Protein AF-A0A2D4LDK5-F1 (afdb_monomer)

Nearest PDB structures (foldseek):
  7pru-assembly1_B  TM=9.468E-01  e=3.734E-09  Thermochaetoides thermophila DSM 1495
  6pam-assembly4_H  TM=9.341E-01  e=1.328E-07  Novosphingobium aromaticivorans DSM 12444
  4mrn-assembly1_A  TM=9.557E-01  e=2.712E-07  Novosphingobium aromaticivorans DSM 12444
  6pao-assembly1_B  TM=8.831E-01  e=1.274E-06  Novosphingobium aromaticivorans 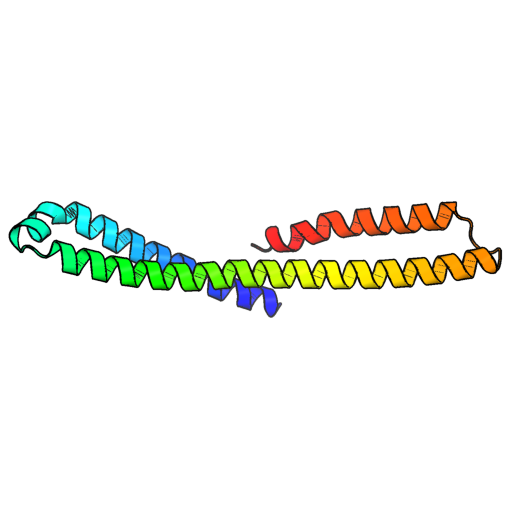DSM 12444
  4q4a-assembly1_A  TM=9.030E-01  e=1.925E-03  Thermotoga maritima MSB8

Structure (mmCIF, N/CA/C/O backbone):
data_AF-A0A2D4LDK5-F1
#
_entry.id   AF-A0A2D4LDK5-F1
#
loop_
_atom_site.group_PDB
_atom_site.id
_atom_site.type_symbol
_atom_site.label_atom_id
_atom_site.label_alt_id
_atom_site.label_comp_id
_atom_site.label_asym_id
_atom_site.label_entity_id
_atom_site.label_seq_id
_atom_site.pdbx_PDB_ins_code
_atom_site.Cartn_x
_atom_site.Cartn_y
_atom_site.Cartn_z
_atom_site.occupancy
_atom_site.B_iso_or_equiv
_atom_site.auth_seq_id
_atom_site.auth_comp_id
_atom_site.auth_asym_id
_atom_site.auth_atom_id
_atom_site.pdbx_PDB_model_num
ATOM 1 N N . ILE A 1 1 ? -8.055 12.132 -10.200 1.00 51.75 1 ILE A N 1
ATOM 2 C CA . ILE A 1 1 ? -9.026 12.803 -9.295 1.00 51.75 1 ILE A CA 1
ATOM 3 C C . ILE A 1 1 ? -10.086 11.821 -8.758 1.00 51.75 1 ILE A C 1
ATOM 5 O O . ILE A 1 1 ? -10.345 11.851 -7.564 1.00 51.75 1 ILE A O 1
ATOM 9 N N . GLY A 1 2 ? -10.616 10.877 -9.556 1.00 57.00 2 GLY A N 1
ATOM 10 C CA . GLY A 1 2 ? -11.622 9.900 -9.081 1.00 57.00 2 GLY A CA 1
ATOM 11 C C . GLY A 1 2 ? -11.126 8.810 -8.108 1.00 57.00 2 GLY A C 1
ATOM 12 O O . GLY A 1 2 ? -11.758 8.573 -7.086 1.00 57.00 2 GLY A O 1
ATOM 13 N N . LEU A 1 3 ? -9.972 8.181 -8.372 1.00 54.09 3 LEU A N 1
ATOM 14 C CA . LEU A 1 3 ? -9.415 7.108 -7.520 1.00 54.09 3 LEU A CA 1
ATOM 15 C C . LEU A 1 3 ? -9.004 7.598 -6.123 1.00 54.09 3 LEU A C 1
ATOM 17 O O . LEU A 1 3 ? -9.22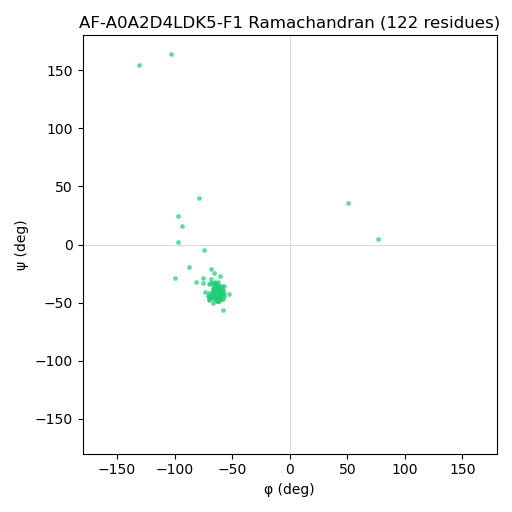1 6.908 -5.129 1.00 54.09 3 LEU A O 1
ATOM 21 N N . THR A 1 4 ? -8.446 8.806 -6.045 1.00 57.41 4 THR A N 1
ATOM 22 C CA . THR A 1 4 ? -8.014 9.422 -4.786 1.00 57.41 4 THR A CA 1
ATOM 23 C C . THR A 1 4 ? -9.216 9.735 -3.894 1.00 57.41 4 THR A C 1
ATOM 25 O O . THR A 1 4 ? -9.254 9.274 -2.760 1.00 57.41 4 THR A O 1
ATOM 28 N N . GLN A 1 5 ? -10.251 10.403 -4.428 1.00 61.22 5 GLN A N 1
ATOM 29 C CA . GLN A 1 5 ? -11.487 10.692 -3.682 1.00 61.22 5 GLN A CA 1
ATOM 30 C C . GLN A 1 5 ? -12.221 9.420 -3.236 1.00 61.22 5 GLN A C 1
ATOM 32 O O . GLN A 1 5 ? -12.794 9.380 -2.148 1.00 61.22 5 GLN A O 1
ATOM 37 N N . TRP A 1 6 ? -12.189 8.366 -4.055 1.00 62.69 6 TRP A N 1
ATOM 38 C CA . TRP A 1 6 ? -12.787 7.075 -3.720 1.00 62.69 6 TRP A CA 1
ATOM 39 C C . TRP A 1 6 ? -12.069 6.387 -2.547 1.00 62.69 6 TRP A C 1
ATOM 41 O O . TRP A 1 6 ? -12.730 5.923 -1.619 1.00 62.69 6 TRP A O 1
ATOM 51 N N . ARG A 1 7 ? -10.727 6.407 -2.511 1.00 65.75 7 ARG A N 1
ATOM 52 C CA . ARG A 1 7 ? -9.950 5.890 -1.367 1.00 65.75 7 ARG A CA 1
ATOM 53 C C . ARG A 1 7 ? -10.135 6.717 -0.098 1.00 65.75 7 ARG A C 1
ATOM 55 O O . ARG A 1 7 ? -10.212 6.136 0.981 1.00 65.75 7 ARG A O 1
ATOM 62 N N . THR A 1 8 ? -10.249 8.042 -0.211 1.00 72.75 8 THR A N 1
ATOM 63 C CA . THR A 1 8 ? -10.507 8.914 0.945 1.00 72.75 8 THR A CA 1
ATOM 64 C C . THR A 1 8 ? -11.816 8.543 1.645 1.00 72.75 8 THR A C 1
ATOM 66 O O . THR A 1 8 ? -11.848 8.508 2.871 1.00 72.75 8 THR A O 1
ATOM 69 N N . LYS A 1 9 ? -12.872 8.178 0.899 1.00 75.31 9 LYS A N 1
ATOM 70 C CA . LYS A 1 9 ? -14.151 7.746 1.492 1.00 75.31 9 LYS A CA 1
ATOM 71 C C . LYS A 1 9 ? -14.013 6.495 2.363 1.00 75.31 9 LYS A C 1
ATOM 73 O O . LYS A 1 9 ? -14.464 6.527 3.501 1.00 75.31 9 LYS A O 1
ATOM 78 N N . PHE A 1 10 ? -13.337 5.447 1.883 1.00 69.75 10 PHE A N 1
ATOM 79 C CA . PHE A 1 10 ? -13.114 4.239 2.696 1.00 69.75 10 PHE A CA 1
ATOM 80 C C . PHE A 1 10 ? -12.285 4.516 3.944 1.00 69.75 10 PHE A C 1
ATOM 82 O O . PHE A 1 10 ? -12.495 3.899 4.980 1.00 69.75 10 PHE A O 1
ATOM 89 N N . ARG A 1 11 ? -11.356 5.469 3.859 1.00 67.62 11 ARG A N 1
ATOM 90 C CA . ARG A 1 11 ? -10.538 5.880 4.998 1.00 67.62 11 ARG A CA 1
ATOM 91 C C . ARG A 1 11 ? -11.338 6.635 6.054 1.00 67.62 11 ARG A C 1
ATOM 93 O O . ARG A 1 11 ? -11.155 6.389 7.238 1.00 67.62 11 ARG A O 1
ATOM 100 N N . ILE A 1 12 ? -12.226 7.532 5.625 1.00 80.56 12 ILE A N 1
ATOM 101 C CA . ILE A 1 12 ? -13.153 8.238 6.520 1.00 80.56 12 ILE A CA 1
ATOM 102 C C . ILE A 1 12 ? -14.084 7.232 7.202 1.00 80.56 12 ILE A C 1
ATOM 104 O O . ILE A 1 12 ? -14.302 7.320 8.406 1.00 80.56 12 ILE A O 1
ATOM 108 N N . GLU A 1 13 ? -14.592 6.257 6.450 1.00 78.44 13 GLU A N 1
ATOM 109 C CA . GLU A 1 13 ? -15.448 5.189 6.971 1.00 78.44 13 GLU A CA 1
ATOM 110 C C . GLU A 1 13 ? -14.705 4.306 7.986 1.00 78.44 13 GLU A C 1
ATOM 112 O O . GLU A 1 13 ? -15.220 4.060 9.074 1.00 78.44 13 GLU A O 1
ATOM 117 N N . MET A 1 14 ? -13.456 3.930 7.690 1.00 74.56 14 MET A N 1
ATOM 118 C CA . MET A 1 14 ? -12.580 3.196 8.608 1.00 74.56 14 MET A CA 1
ATOM 119 C C . MET A 1 14 ? -12.311 3.985 9.897 1.00 74.56 14 MET A C 1
ATOM 121 O O . MET A 1 14 ? -12.469 3.438 10.981 1.00 74.56 14 MET A O 1
ATOM 125 N N . ASN A 1 15 ? -11.968 5.275 9.800 1.00 78.88 15 ASN A N 1
ATOM 126 C CA . ASN A 1 15 ? -11.732 6.124 10.974 1.00 78.88 15 ASN A CA 1
ATOM 127 C C . ASN A 1 15 ? -13.000 6.325 11.816 1.00 78.88 15 ASN A C 1
ATOM 129 O O . ASN A 1 15 ? -12.914 6.503 13.029 1.00 78.88 15 ASN A O 1
ATOM 133 N N . LYS A 1 16 ? -14.180 6.339 11.186 1.00 84.19 16 LYS A N 1
ATOM 134 C CA . LYS A 1 16 ? -15.451 6.434 11.905 1.00 84.19 16 LYS A CA 1
ATOM 135 C C . LYS A 1 16 ? -15.742 5.141 12.667 1.00 84.19 16 LYS A C 1
ATOM 137 O O . LYS A 1 16 ? -16.034 5.209 13.852 1.00 84.19 16 LYS A O 1
ATOM 142 N N . ALA A 1 17 ? -15.574 3.988 12.018 1.00 75.88 17 ALA A N 1
ATOM 143 C CA . ALA A 1 17 ? -15.720 2.684 12.664 1.00 75.88 17 ALA A CA 1
ATOM 144 C C . ALA A 1 17 ? -14.727 2.492 13.827 1.00 75.88 17 ALA A C 1
ATOM 146 O O . ALA A 1 17 ? -15.103 1.954 14.862 1.00 75.88 17 ALA A O 1
ATOM 147 N N . ASP A 1 18 ? -13.489 2.974 13.678 1.00 78.38 18 ASP A N 1
ATOM 148 C CA . ASP A 1 18 ? -12.459 2.943 14.726 1.00 78.38 18 ASP A CA 1
ATOM 149 C C . ASP A 1 18 ? -12.845 3.802 15.944 1.00 78.38 18 ASP A C 1
ATOM 151 O O . ASP A 1 18 ? -12.763 3.352 17.085 1.00 78.38 18 ASP A O 1
ATOM 155 N N . ASN A 1 19 ? -13.363 5.015 15.709 1.00 83.81 19 ASN A N 1
ATOM 156 C CA . ASN A 1 19 ? -13.886 5.867 16.782 1.00 83.81 19 ASN A CA 1
ATOM 157 C C . ASN A 1 19 ? -15.101 5.245 17.481 1.00 83.81 19 ASN A C 1
ATOM 159 O O . ASN A 1 19 ? -15.191 5.302 18.705 1.00 83.81 19 ASN A O 1
ATOM 163 N N . ASP A 1 20 ? -16.031 4.654 16.729 1.00 81.88 20 ASP A N 1
ATOM 164 C CA . ASP A 1 20 ? -17.223 4.020 17.299 1.00 81.88 20 ASP A CA 1
ATOM 165 C C . ASP A 1 20 ? -16.843 2.798 18.159 1.00 81.88 20 ASP A C 1
ATOM 167 O O . ASP A 1 20 ? -17.350 2.647 19.273 1.00 81.88 20 ASP A O 1
ATOM 171 N N . ALA A 1 21 ? -15.891 1.977 17.697 1.00 74.50 21 ALA A N 1
ATOM 172 C CA . ALA A 1 21 ? -15.341 0.861 18.467 1.00 74.50 21 ALA A CA 1
ATOM 173 C C . ALA A 1 21 ? -14.621 1.345 19.738 1.00 74.50 21 ALA A C 1
ATOM 175 O O . ALA A 1 21 ? -14.891 0.847 20.832 1.00 74.50 21 ALA A O 1
ATOM 176 N N . GLY A 1 22 ? -13.745 2.347 19.613 1.00 79.06 22 GLY A N 1
ATOM 177 C CA . GLY A 1 22 ? -13.017 2.927 20.742 1.00 79.06 22 GLY A CA 1
ATOM 178 C C . GLY A 1 22 ? -13.946 3.536 21.795 1.00 79.06 22 GLY A C 1
ATOM 179 O O . GLY A 1 22 ? -13.769 3.291 22.988 1.00 79.06 22 GLY A O 1
ATOM 180 N N . ASN A 1 23 ? -14.984 4.256 21.365 1.00 84.19 23 ASN A N 1
ATOM 181 C CA . ASN A 1 23 ? -15.997 4.808 22.262 1.00 84.19 23 ASN A CA 1
ATOM 182 C C . ASN A 1 23 ? -16.764 3.708 23.005 1.00 84.19 23 ASN A C 1
ATOM 184 O O . ASN A 1 23 ? -16.940 3.813 24.216 1.00 84.19 23 ASN A O 1
ATOM 188 N N . ALA A 1 24 ? -17.176 2.637 22.318 1.00 79.19 24 ALA A N 1
ATOM 189 C CA . ALA A 1 24 ? -17.869 1.514 22.952 1.00 79.19 24 ALA A CA 1
ATOM 190 C C . ALA A 1 24 ? -16.990 0.787 23.991 1.00 79.19 24 ALA A C 1
ATOM 192 O O . ALA A 1 24 ? -17.476 0.408 25.059 1.00 79.19 24 ALA A O 1
ATOM 193 N N . ALA A 1 25 ? -15.690 0.632 23.715 1.00 77.50 25 ALA A N 1
ATOM 194 C CA . ALA A 1 25 ? -14.741 0.048 24.663 1.00 77.50 25 ALA A CA 1
ATOM 195 C C . ALA A 1 25 ? -14.548 0.930 25.906 1.00 77.50 25 ALA A C 1
ATOM 197 O O . ALA A 1 25 ? -14.578 0.430 27.030 1.00 77.50 25 ALA A O 1
ATOM 198 N N . ILE A 1 26 ? -14.378 2.242 25.715 1.00 85.25 26 ILE A N 1
ATOM 199 C CA . ILE A 1 26 ? -14.217 3.198 26.818 1.00 85.25 26 ILE A CA 1
ATOM 200 C C . ILE A 1 26 ? -15.480 3.250 27.685 1.00 85.25 26 ILE A C 1
ATOM 202 O O . ILE A 1 26 ? -15.369 3.233 28.909 1.00 85.25 26 ILE A O 1
ATOM 206 N N . ASP A 1 27 ? -16.668 3.255 27.077 1.00 83.62 27 ASP A N 1
ATOM 207 C CA . ASP A 1 27 ? -17.947 3.265 27.798 1.00 83.62 27 ASP A CA 1
ATOM 208 C C . ASP A 1 27 ? -18.141 1.990 28.639 1.00 83.62 27 ASP A C 1
ATOM 210 O O . ASP A 1 27 ? -18.555 2.055 29.796 1.00 83.62 27 ASP A O 1
ATOM 214 N N . SER A 1 28 ? -17.731 0.833 28.106 1.00 75.62 28 SER A N 1
ATOM 215 C CA . SER A 1 28 ? -17.753 -0.448 28.830 1.00 75.62 28 SER A CA 1
ATOM 216 C C . SER A 1 28 ? -16.783 -0.475 30.016 1.00 75.62 28 SER A C 1
ATOM 218 O O . SER A 1 28 ? -17.091 -1.056 31.055 1.00 75.62 28 SER A O 1
ATOM 220 N N . LEU A 1 29 ? -15.610 0.156 29.879 1.00 81.69 29 LEU A N 1
ATOM 221 C CA . LEU A 1 29 ? -14.613 0.259 30.951 1.00 81.69 29 LEU A CA 1
ATOM 222 C C . LEU A 1 29 ? -15.042 1.246 32.042 1.00 81.69 29 LEU A C 1
ATOM 224 O O . LEU A 1 29 ? -14.863 0.959 33.224 1.00 81.69 29 LEU A O 1
ATOM 228 N N . LEU A 1 30 ? -15.630 2.383 31.661 1.00 86.44 30 LEU A N 1
ATOM 229 C CA . LEU A 1 30 ? -16.180 3.363 32.601 1.00 86.44 30 LEU A CA 1
ATOM 230 C C . LEU A 1 30 ? -17.366 2.789 33.382 1.00 86.44 30 LEU A C 1
ATOM 232 O O . LEU A 1 30 ? -17.468 3.009 34.586 1.00 86.44 30 LEU A O 1
ATOM 236 N N . ASN A 1 31 ? -18.225 2.013 32.717 1.00 84.00 31 ASN A N 1
ATOM 237 C CA . ASN A 1 31 ? -19.407 1.394 33.315 1.00 84.00 31 ASN A CA 1
ATOM 238 C C . ASN A 1 31 ? -19.181 -0.065 33.742 1.00 84.00 31 ASN A C 1
ATOM 240 O O . ASN A 1 31 ? -20.143 -0.829 33.848 1.00 84.00 31 ASN A O 1
ATOM 244 N N . TYR A 1 32 ? -17.933 -0.460 34.017 1.00 81.81 32 TYR A N 1
ATOM 245 C CA . TYR A 1 32 ? -17.581 -1.840 34.367 1.00 81.81 32 TYR A CA 1
ATOM 246 C C . TYR A 1 32 ? -18.425 -2.395 35.523 1.00 81.81 32 TYR A C 1
ATOM 248 O O . TYR A 1 32 ? -18.904 -3.528 35.459 1.00 81.81 32 TYR A O 1
ATOM 256 N N . GLU A 1 33 ? -18.653 -1.586 36.562 1.00 80.25 33 GLU A N 1
ATOM 257 C CA . GLU A 1 33 ? -19.484 -1.976 37.702 1.00 80.25 33 GLU A CA 1
ATOM 258 C C . GLU A 1 33 ? -20.919 -2.280 37.265 1.00 80.25 33 GLU A C 1
ATOM 260 O O . GLU A 1 33 ? -21.445 -3.334 37.608 1.00 80.25 33 GLU A O 1
ATOM 265 N N . THR A 1 34 ? -21.531 -1.421 36.449 1.00 81.50 34 THR A N 1
ATOM 266 C CA . THR A 1 34 ? -22.884 -1.616 35.909 1.00 81.50 34 THR A CA 1
ATOM 267 C C . THR A 1 34 ? -22.969 -2.892 35.073 1.00 81.50 34 THR A C 1
ATOM 269 O O . THR A 1 34 ? -23.878 -3.697 35.267 1.00 81.50 34 THR A O 1
ATOM 272 N N . VAL A 1 35 ? -21.999 -3.137 34.190 1.00 77.88 35 VAL A N 1
ATOM 273 C CA . VAL A 1 35 ? -21.968 -4.358 33.367 1.00 77.88 35 VAL A CA 1
ATOM 274 C C . VAL A 1 35 ? -21.889 -5.609 34.252 1.00 77.88 35 VAL A C 1
ATOM 276 O O . VAL A 1 35 ? -22.632 -6.567 34.025 1.00 77.88 35 VAL A O 1
ATOM 279 N N . LYS A 1 36 ? -21.061 -5.574 35.305 1.00 81.19 36 LYS A N 1
ATOM 280 C CA . LYS A 1 36 ? -20.944 -6.650 36.301 1.00 81.19 36 LYS A CA 1
ATOM 281 C C . LYS A 1 36 ? -22.211 -6.839 37.134 1.00 81.19 36 LYS A C 1
ATOM 283 O O . LYS A 1 36 ? -22.600 -7.977 37.388 1.00 81.19 36 LYS A O 1
ATOM 288 N N . TYR A 1 37 ? -22.864 -5.751 37.540 1.00 82.31 37 TYR A N 1
ATOM 289 C CA . TYR A 1 37 ? -24.110 -5.790 38.311 1.00 82.31 37 TYR A CA 1
ATOM 290 C C . TYR A 1 37 ? -25.251 -6.454 37.536 1.00 82.31 37 TYR A C 1
ATOM 292 O O . TYR A 1 37 ? -26.063 -7.158 38.134 1.00 82.31 37 TYR A O 1
ATOM 300 N N . PHE A 1 38 ? -25.298 -6.268 36.214 1.00 84.00 38 PHE A N 1
ATOM 301 C CA . PHE A 1 38 ? -26.336 -6.838 35.354 1.00 84.00 38 PHE A CA 1
ATOM 302 C C . PHE A 1 38 ? -25.937 -8.156 34.660 1.00 84.00 38 PHE A C 1
ATOM 304 O O . PHE A 1 38 ? -26.753 -8.692 33.916 1.00 84.00 38 PHE A O 1
ATOM 311 N N . ASN A 1 39 ? -24.738 -8.712 34.911 1.00 81.56 39 ASN A N 1
ATOM 312 C CA . ASN A 1 39 ? -24.199 -9.895 34.204 1.00 81.56 39 ASN A CA 1
ATOM 313 C C . ASN A 1 39 ? -24.263 -9.765 32.661 1.00 81.56 39 ASN A C 1
ATOM 315 O O . ASN A 1 39 ? -24.534 -10.725 31.933 1.00 81.56 39 ASN A O 1
ATOM 319 N N . ASN A 1 40 ? -24.049 -8.548 32.152 1.00 83.12 40 ASN A N 1
ATOM 320 C CA . ASN A 1 40 ? -24.176 -8.224 30.729 1.00 83.12 40 ASN A CA 1
ATOM 321 C C . ASN A 1 40 ? -22.846 -8.319 29.961 1.00 83.12 40 ASN A C 1
ATOM 323 O O . ASN A 1 40 ? -22.753 -7.838 28.834 1.00 83.12 40 ASN A O 1
ATOM 327 N N . GLU A 1 41 ? -21.815 -8.965 30.512 1.00 81.88 41 GLU A N 1
ATOM 328 C CA . GLU A 1 41 ? -20.485 -9.042 29.892 1.00 81.88 41 GLU A CA 1
ATOM 329 C C . GLU A 1 41 ? -20.527 -9.660 28.488 1.00 81.88 41 GLU A C 1
ATOM 331 O O . GLU A 1 41 ? -19.889 -9.156 27.566 1.00 81.88 41 GLU A O 1
ATOM 336 N N . ASN A 1 42 ? -21.314 -10.725 28.300 1.00 84.31 42 ASN A N 1
ATOM 337 C CA . ASN A 1 42 ? -21.459 -11.377 26.995 1.00 84.31 42 ASN A CA 1
ATOM 338 C C . ASN A 1 42 ? -22.165 -10.480 25.969 1.00 84.31 42 ASN A C 1
ATOM 340 O O . ASN A 1 42 ? -21.851 -10.540 24.781 1.00 84.31 42 ASN A O 1
ATOM 344 N N . TYR A 1 43 ? -23.109 -9.653 26.422 1.00 83.75 43 TYR A N 1
ATOM 345 C CA . TYR A 1 43 ? -23.828 -8.718 25.563 1.00 83.75 43 TYR A CA 1
ATOM 346 C C . TYR A 1 43 ? -22.908 -7.582 25.102 1.00 83.75 43 TYR A C 1
ATOM 348 O O . TYR A 1 43 ? -22.821 -7.306 23.905 1.00 83.75 43 TYR A O 1
ATOM 356 N N . GLU A 1 44 ? -22.158 -6.980 26.027 1.00 78.25 44 GLU A N 1
ATOM 357 C CA . GLU A 1 44 ? -21.209 -5.911 25.707 1.00 78.25 44 GLU A CA 1
ATOM 358 C C . GLU A 1 44 ? -20.059 -6.428 24.823 1.00 78.25 44 GLU A C 1
ATOM 360 O O . GLU A 1 44 ? -19.663 -5.765 23.863 1.00 78.25 44 GLU A O 1
ATOM 365 N N . ALA A 1 45 ? -19.588 -7.659 25.063 1.00 81.88 45 ALA A N 1
ATOM 366 C CA . ALA A 1 45 ? -18.591 -8.319 24.222 1.00 81.88 45 ALA A CA 1
ATOM 367 C C . ALA A 1 45 ? -19.096 -8.568 22.790 1.00 81.88 45 ALA A C 1
ATOM 369 O O . ALA A 1 45 ? -18.379 -8.272 21.837 1.00 81.88 45 ALA A O 1
ATOM 370 N N . GLN A 1 46 ? -20.331 -9.055 22.611 1.00 86.56 46 GLN A N 1
ATOM 371 C CA . GLN A 1 46 ? -20.926 -9.224 21.275 1.00 86.56 46 GLN A CA 1
ATOM 372 C C . GLN A 1 46 ? -21.152 -7.886 20.565 1.00 86.56 46 GLN A C 1
ATOM 374 O O . GLN A 1 46 ? -20.951 -7.777 19.353 1.00 86.56 46 GLN A O 1
ATOM 379 N N . ARG A 1 47 ? -21.551 -6.852 21.309 1.00 81.56 47 ARG A N 1
ATOM 380 C CA . ARG A 1 47 ? -21.708 -5.497 20.778 1.00 81.56 47 ARG A CA 1
ATOM 381 C C . ARG A 1 47 ? -20.370 -4.939 20.288 1.00 81.56 47 ARG A C 1
ATOM 383 O O . ARG A 1 47 ? -20.309 -4.398 19.185 1.00 81.56 47 ARG A O 1
ATOM 390 N N . TYR A 1 48 ? -19.303 -5.113 21.066 1.00 77.88 48 TYR A N 1
ATOM 391 C CA . TYR A 1 48 ? -17.948 -4.722 20.680 1.00 77.88 48 TYR A CA 1
ATOM 39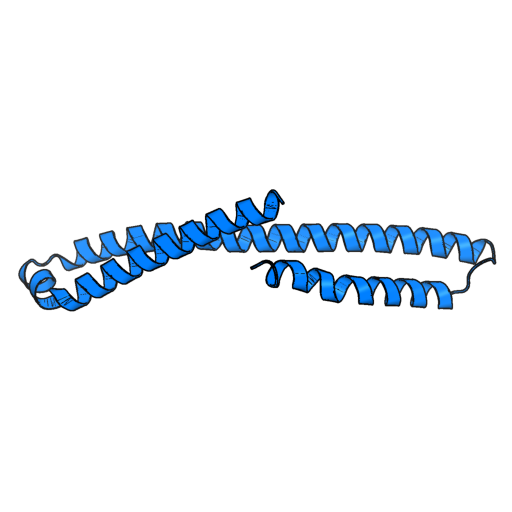2 C C . TYR A 1 48 ? -17.422 -5.528 19.480 1.00 77.88 48 TYR A C 1
ATOM 394 O O . TYR A 1 48 ? -16.860 -4.942 18.553 1.00 77.88 48 TYR A O 1
ATOM 402 N N . ASP A 1 49 ? -17.686 -6.838 19.431 1.00 85.31 49 ASP A N 1
ATOM 403 C CA . ASP A 1 49 ? -17.352 -7.702 18.288 1.00 85.31 49 ASP A CA 1
ATOM 404 C C . ASP A 1 49 ? -18.010 -7.210 16.983 1.00 85.31 49 ASP A C 1
ATOM 406 O O . ASP A 1 49 ? -17.372 -7.160 15.931 1.00 85.31 49 ASP A O 1
ATOM 410 N N . GLY A 1 50 ? -19.258 -6.731 17.046 1.00 84.81 50 GLY A N 1
ATOM 411 C CA . GLY A 1 50 ? -19.940 -6.116 15.901 1.00 84.81 50 GLY A CA 1
ATOM 412 C C . GLY A 1 50 ? -19.232 -4.867 15.350 1.00 84.81 50 GLY A C 1
ATOM 413 O O . GLY A 1 50 ? -19.117 -4.698 14.127 1.00 84.81 50 GLY A O 1
ATOM 414 N N . PHE A 1 51 ? -18.712 -4.007 16.231 1.00 78.25 51 PHE A N 1
ATOM 415 C CA . PHE A 1 51 ? -17.922 -2.838 15.830 1.00 78.25 51 PHE A CA 1
ATOM 416 C C . PHE A 1 51 ? -16.567 -3.245 15.237 1.00 78.25 51 PHE A C 1
ATOM 418 O O . PHE A 1 51 ? -16.198 -2.762 14.162 1.00 78.25 51 PHE A O 1
ATOM 425 N N . LEU A 1 52 ? -15.877 -4.199 15.868 1.00 79.31 52 LEU A N 1
ATOM 426 C CA . LEU A 1 52 ? -14.619 -4.771 15.377 1.00 79.31 52 LEU A CA 1
ATOM 427 C C . LEU A 1 52 ? -14.762 -5.370 13.978 1.00 79.31 52 LEU A C 1
ATOM 429 O O . LEU A 1 52 ? -13.946 -5.098 13.103 1.00 79.31 52 LEU A O 1
ATOM 433 N N . LYS A 1 53 ? -15.838 -6.115 13.725 1.00 85.44 53 LYS A N 1
ATOM 434 C CA . LYS A 1 53 ? -16.106 -6.732 12.421 1.00 85.44 53 LYS A CA 1
ATOM 435 C C . LYS A 1 53 ? -16.325 -5.700 11.314 1.00 85.44 53 LYS A C 1
ATOM 437 O O . LYS A 1 53 ? -15.958 -5.915 10.157 1.00 85.44 53 LYS A O 1
ATOM 442 N N . THR A 1 54 ? -16.924 -4.561 11.657 1.00 80.56 54 THR A N 1
ATOM 443 C CA . THR A 1 54 ? -17.109 -3.439 10.726 1.00 80.56 54 THR A CA 1
ATOM 444 C C . THR A 1 54 ? -15.768 -2.771 10.411 1.00 80.56 54 THR A C 1
ATOM 446 O O . THR A 1 54 ? -15.455 -2.534 9.242 1.00 80.56 54 THR A O 1
ATOM 449 N N . TYR A 1 55 ? -14.943 -2.544 11.437 1.00 76.62 55 TYR A N 1
ATOM 450 C CA . TYR A 1 55 ? -13.582 -2.028 11.292 1.00 76.62 55 TYR A CA 1
ATOM 451 C C . TYR A 1 55 ? -12.691 -2.963 10.461 1.00 76.62 55 TYR A C 1
ATOM 453 O O . TYR A 1 55 ? -12.018 -2.515 9.533 1.00 76.62 55 TYR A O 1
ATOM 461 N N . GLU A 1 56 ? -12.723 -4.267 10.735 1.00 79.69 56 GLU A N 1
ATOM 462 C CA . GLU A 1 56 ? -11.924 -5.275 10.039 1.00 79.69 56 GLU A CA 1
ATOM 463 C C . GLU A 1 56 ? -12.262 -5.311 8.545 1.00 79.69 56 GLU A C 1
ATOM 465 O O . GLU A 1 56 ? -11.370 -5.214 7.700 1.00 79.69 56 GLU A O 1
ATOM 470 N N . ASN A 1 57 ? -13.553 -5.328 8.200 1.00 82.44 57 ASN A N 1
ATOM 471 C CA . ASN A 1 57 ? -14.000 -5.249 6.809 1.00 82.44 57 ASN A CA 1
ATOM 472 C C . ASN A 1 57 ? -13.525 -3.960 6.114 1.00 82.44 57 ASN A C 1
ATOM 474 O O . ASN A 1 57 ? -13.054 -4.006 4.971 1.00 82.44 57 ASN A O 1
ATOM 478 N N . ALA A 1 58 ? -13.610 -2.808 6.786 1.00 74.62 58 ALA A N 1
ATOM 479 C CA . ALA A 1 58 ? -13.140 -1.534 6.240 1.00 74.62 58 ALA A CA 1
ATOM 480 C C . ALA A 1 58 ? -11.604 -1.496 6.068 1.00 74.62 58 ALA A C 1
ATOM 482 O O . ALA A 1 58 ? -11.092 -1.001 5.054 1.00 74.62 58 ALA A O 1
ATOM 483 N N . SER A 1 59 ? -10.863 -2.070 7.017 1.00 74.50 59 SER A N 1
ATOM 484 C CA . SER A 1 59 ? -9.399 -2.173 7.003 1.00 74.50 59 SER A CA 1
ATOM 485 C C . SER A 1 59 ? -8.901 -3.105 5.893 1.00 74.50 59 SER A C 1
ATOM 487 O O . SER A 1 59 ? -8.023 -2.732 5.103 1.00 74.50 59 SER A O 1
ATOM 489 N N . LEU A 1 60 ? -9.530 -4.276 5.737 1.00 81.56 60 LEU A N 1
ATOM 490 C CA . LEU A 1 60 ? -9.250 -5.217 4.650 1.00 81.56 60 LEU A CA 1
ATOM 491 C C . LEU A 1 60 ? -9.472 -4.571 3.284 1.00 81.56 60 LEU A C 1
ATOM 493 O O . LEU A 1 60 ? -8.638 -4.711 2.387 1.00 81.56 60 LEU A O 1
ATOM 497 N N . LYS A 1 61 ? -10.556 -3.806 3.125 1.00 77.38 61 LYS A N 1
ATOM 498 C CA . LYS A 1 61 ? -10.859 -3.091 1.879 1.00 77.38 61 LYS A CA 1
ATOM 499 C C . LYS A 1 61 ? -9.828 -2.001 1.583 1.00 77.38 61 LYS A C 1
ATOM 501 O O . LYS A 1 61 ? -9.381 -1.862 0.440 1.00 77.38 61 LYS A O 1
ATOM 506 N N . THR A 1 62 ? -9.391 -1.272 2.609 1.00 71.75 62 THR A N 1
ATOM 507 C CA . THR A 1 62 ? -8.356 -0.232 2.495 1.00 71.75 62 THR A CA 1
ATOM 508 C C . THR A 1 62 ? -7.006 -0.817 2.078 1.00 71.75 62 THR A C 1
ATOM 510 O O . THR A 1 62 ? -6.367 -0.301 1.153 1.00 71.75 62 THR A O 1
ATOM 513 N N . THR A 1 63 ? -6.601 -1.919 2.710 1.00 75.25 63 THR A N 1
ATOM 514 C CA . THR A 1 63 ? -5.343 -2.622 2.423 1.00 75.25 63 THR A CA 1
ATOM 515 C C . THR A 1 63 ? -5.371 -3.278 1.047 1.00 75.25 63 THR A C 1
ATOM 517 O O . THR A 1 63 ? -4.452 -3.082 0.253 1.00 75.25 63 THR A O 1
ATOM 520 N N . SER A 1 64 ? -6.462 -3.966 0.706 1.00 77.31 64 SER A N 1
ATOM 521 C CA . SER A 1 64 ? -6.637 -4.599 -0.608 1.00 77.31 64 SER A CA 1
ATOM 522 C C . SER A 1 64 ? -6.589 -3.572 -1.737 1.00 77.31 64 SER A C 1
ATOM 524 O O . SER A 1 64 ? -5.931 -3.786 -2.751 1.00 77.31 64 SER A O 1
ATOM 526 N N . THR A 1 65 ? -7.210 -2.404 -1.547 1.00 75.88 65 THR A N 1
ATOM 527 C CA . THR A 1 65 ? -7.169 -1.327 -2.546 1.00 75.88 65 THR A CA 1
ATOM 528 C C . THR A 1 65 ? -5.753 -0.776 -2.738 1.00 75.88 65 THR A C 1
ATOM 530 O O . THR A 1 65 ? -5.362 -0.459 -3.861 1.00 75.88 65 THR A O 1
ATOM 533 N N . LEU A 1 66 ? -4.960 -0.673 -1.663 1.00 76.81 66 LEU A N 1
ATOM 534 C CA . LEU A 1 66 ? -3.551 -0.285 -1.763 1.00 76.81 66 LEU A CA 1
ATOM 535 C C . LEU A 1 66 ? -2.736 -1.338 -2.526 1.00 76.81 66 LEU A C 1
ATOM 537 O O . LEU A 1 66 ? -1.933 -0.980 -3.384 1.00 76.81 66 LEU A O 1
ATOM 541 N N . ALA A 1 67 ? -2.970 -2.623 -2.251 1.00 78.31 67 ALA A N 1
ATOM 542 C CA . ALA A 1 67 ? -2.297 -3.726 -2.930 1.00 78.31 67 ALA A CA 1
ATOM 543 C C . ALA A 1 67 ? -2.608 -3.751 -4.434 1.00 78.31 67 ALA A C 1
ATOM 545 O O . ALA A 1 67 ? -1.689 -3.849 -5.242 1.00 78.31 67 ALA A O 1
ATOM 546 N N . VAL A 1 68 ? -3.877 -3.575 -4.821 1.00 82.62 68 VAL A N 1
ATOM 547 C CA . VAL A 1 68 ? -4.289 -3.483 -6.233 1.00 82.62 68 VAL A CA 1
ATOM 548 C C . VAL A 1 68 ? -3.635 -2.288 -6.929 1.00 82.62 68 VAL A C 1
ATOM 550 O O . VAL A 1 68 ? -3.199 -2.407 -8.072 1.00 82.62 68 VAL A O 1
ATOM 553 N N . LEU A 1 69 ? -3.517 -1.145 -6.248 1.00 80.62 69 LEU A N 1
ATOM 554 C CA . LEU A 1 69 ? -2.852 0.037 -6.798 1.00 80.62 69 LEU A CA 1
ATOM 555 C C . LEU A 1 69 ? -1.353 -0.203 -7.019 1.00 80.62 69 LEU A C 1
ATOM 557 O O . LEU A 1 69 ? -0.854 0.067 -8.111 1.00 80.62 69 LEU A O 1
ATOM 561 N N . ASN A 1 70 ? -0.660 -0.767 -6.026 1.00 79.06 70 ASN A N 1
ATOM 562 C CA . ASN A 1 70 ? 0.749 -1.143 -6.152 1.00 79.06 70 ASN A CA 1
ATOM 563 C C . ASN A 1 70 ? 0.955 -2.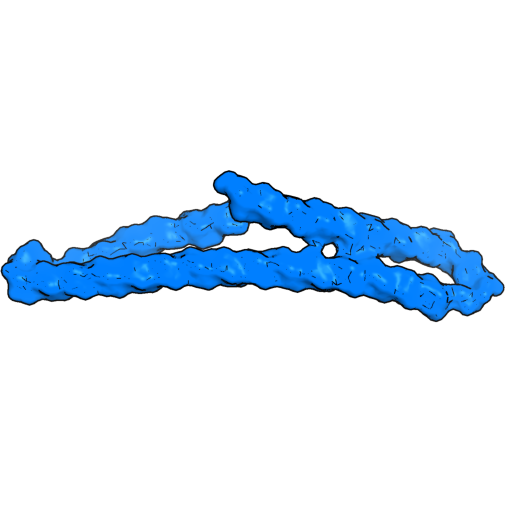179 -7.264 1.00 79.06 70 ASN A C 1
ATOM 565 O O . ASN A 1 70 ? 1.896 -2.066 -8.046 1.00 79.06 70 ASN A O 1
ATOM 569 N N . PHE A 1 71 ? 0.065 -3.166 -7.374 1.00 84.25 71 PHE A N 1
ATOM 570 C CA . PHE A 1 71 ? 0.108 -4.162 -8.441 1.00 84.25 71 PHE A CA 1
ATOM 571 C C . PHE A 1 71 ? -0.067 -3.521 -9.821 1.00 84.25 71 PHE A C 1
ATOM 573 O O . PHE A 1 71 ? 0.738 -3.771 -10.713 1.00 84.25 71 PHE A O 1
ATOM 580 N N . GLY A 1 72 ? -1.065 -2.648 -9.994 1.00 85.69 72 GLY A N 1
ATOM 581 C CA . GLY A 1 72 ? -1.296 -1.942 -11.256 1.00 85.69 72 GLY A CA 1
ATOM 582 C C . GLY A 1 72 ? -0.114 -1.060 -11.664 1.00 85.69 72 GLY A C 1
ATOM 583 O O . GLY A 1 72 ? 0.294 -1.076 -12.823 1.00 85.69 72 GLY A O 1
ATOM 584 N N . GLN A 1 73 ? 0.486 -0.339 -10.712 1.00 81.69 73 GLN A N 1
ATOM 585 C CA . GLN A 1 73 ? 1.697 0.448 -10.958 1.00 81.69 73 GLN A CA 1
ATOM 586 C C . GLN A 1 73 ? 2.872 -0.437 -11.393 1.00 81.69 73 GLN A C 1
ATOM 588 O O . GLN A 1 73 ? 3.493 -0.153 -12.416 1.00 81.69 73 GLN A O 1
ATOM 593 N N . ASN A 1 74 ? 3.145 -1.529 -10.670 1.00 82.69 74 ASN A N 1
ATOM 594 C CA . ASN A 1 74 ? 4.208 -2.470 -11.032 1.00 82.69 74 ASN A CA 1
ATOM 595 C C . ASN A 1 74 ? 3.961 -3.111 -12.403 1.00 82.69 74 ASN A C 1
ATOM 597 O O . ASN A 1 74 ? 4.885 -3.189 -13.204 1.00 82.69 74 ASN A O 1
ATOM 601 N N . ALA A 1 75 ? 2.723 -3.495 -12.720 1.00 87.06 75 ALA A N 1
ATOM 602 C CA . ALA A 1 75 ? 2.374 -4.063 -14.018 1.00 87.06 75 ALA A CA 1
ATOM 603 C C . ALA A 1 75 ? 2.658 -3.086 -15.172 1.00 87.06 75 ALA A C 1
ATOM 605 O O . ALA A 1 75 ? 3.273 -3.474 -16.165 1.00 87.06 75 ALA A O 1
ATOM 606 N N . ILE A 1 76 ? 2.277 -1.811 -15.030 1.00 86.44 76 ILE A N 1
ATOM 607 C CA . ILE A 1 76 ? 2.568 -0.769 -16.030 1.00 86.44 76 ILE A CA 1
ATOM 608 C C . ILE A 1 76 ? 4.082 -0.598 -16.204 1.00 86.44 76 ILE A C 1
ATOM 610 O O . ILE A 1 76 ? 4.567 -0.548 -17.335 1.00 86.44 76 ILE A O 1
ATOM 614 N N . PHE A 1 77 ? 4.831 -0.551 -15.099 1.00 84.00 77 PHE A N 1
ATOM 615 C CA . PHE A 1 77 ? 6.287 -0.431 -15.135 1.00 84.00 77 PHE A CA 1
ATOM 616 C C . PHE A 1 77 ? 6.957 -1.628 -15.804 1.00 84.00 77 PHE A C 1
ATOM 618 O O . PHE A 1 77 ? 7.783 -1.433 -16.692 1.00 84.00 77 PHE A O 1
ATOM 625 N N . SER A 1 78 ? 6.596 -2.852 -15.421 1.00 84.75 78 SER A N 1
ATOM 626 C CA . SER A 1 78 ? 7.156 -4.067 -16.010 1.00 84.75 78 SER A CA 1
ATOM 627 C C . SER A 1 78 ? 6.870 -4.142 -17.507 1.00 84.75 78 SER A C 1
ATOM 629 O O . SER A 1 78 ? 7.793 -4.373 -18.280 1.00 84.75 78 SER A O 1
ATOM 631 N N . ILE A 1 79 ? 5.633 -3.868 -17.939 1.00 90.56 79 ILE A N 1
ATOM 632 C CA . ILE A 1 79 ? 5.269 -3.877 -19.365 1.00 90.56 79 ILE A CA 1
ATOM 633 C C . ILE A 1 79 ? 6.044 -2.800 -20.136 1.00 90.56 79 ILE A C 1
ATOM 635 O O . ILE A 1 79 ? 6.607 -3.089 -21.193 1.00 90.56 79 ILE A O 1
ATOM 639 N N . GLY A 1 80 ? 6.106 -1.573 -19.609 1.00 87.94 80 GLY A N 1
ATOM 640 C CA . GLY A 1 80 ? 6.835 -0.470 -20.237 1.00 87.94 80 GLY A CA 1
ATOM 641 C C . GLY A 1 80 ? 8.332 -0.754 -20.352 1.00 87.94 80 GLY A C 1
ATOM 642 O O . GLY A 1 80 ? 8.919 -0.571 -21.418 1.00 87.94 80 GLY A O 1
ATOM 643 N N . LEU A 1 81 ? 8.936 -1.278 -19.284 1.00 86.38 81 LEU A N 1
ATOM 644 C CA . LEU A 1 81 ? 10.341 -1.667 -19.269 1.00 86.38 81 LEU A CA 1
ATOM 645 C C . LEU A 1 81 ? 10.618 -2.774 -20.287 1.00 86.38 81 LEU A C 1
ATOM 647 O O . LEU A 1 81 ? 11.537 -2.640 -21.089 1.00 86.38 81 LEU A O 1
ATOM 651 N N . THR A 1 82 ? 9.808 -3.834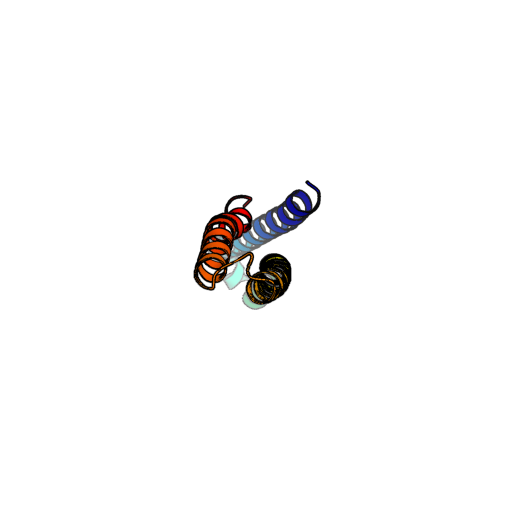 -20.313 1.00 88.31 82 THR A N 1
ATOM 652 C CA . THR A 1 82 ? 9.959 -4.917 -21.292 1.00 88.31 82 THR A CA 1
ATOM 653 C C . THR A 1 82 ? 9.830 -4.401 -22.726 1.00 88.31 82 THR A C 1
ATOM 655 O O . THR A 1 82 ? 10.650 -4.756 -23.571 1.00 88.31 82 THR A O 1
ATOM 658 N N . ALA A 1 83 ? 8.865 -3.522 -23.015 1.00 90.56 83 ALA A N 1
ATOM 659 C CA . ALA A 1 83 ? 8.706 -2.937 -24.346 1.00 90.56 83 ALA A CA 1
ATOM 660 C C . ALA A 1 83 ? 9.942 -2.126 -24.772 1.00 90.56 83 ALA A C 1
ATOM 662 O O . ALA A 1 83 ? 10.443 -2.284 -25.887 1.00 90.56 83 ALA A O 1
ATOM 663 N N . ILE A 1 84 ? 10.471 -1.297 -23.871 1.00 86.69 84 ILE A N 1
ATOM 664 C CA . ILE A 1 84 ? 11.653 -0.471 -24.129 1.00 86.69 84 ILE A CA 1
ATOM 665 C C . ILE A 1 84 ? 12.911 -1.335 -24.297 1.00 86.69 84 ILE A C 1
ATOM 667 O O . ILE A 1 84 ? 13.686 -1.100 -25.222 1.00 86.69 84 ILE A O 1
ATOM 671 N N . MET A 1 85 ? 13.074 -2.379 -23.483 1.00 85.19 85 MET A N 1
ATOM 672 C CA . MET A 1 85 ? 14.156 -3.362 -23.616 1.00 85.19 85 MET A CA 1
ATOM 673 C C . MET A 1 85 ? 14.133 -4.054 -24.987 1.00 85.19 85 MET A C 1
ATOM 675 O O . MET A 1 85 ? 15.174 -4.197 -25.629 1.00 85.19 85 MET A O 1
ATOM 679 N N . VAL A 1 86 ? 12.946 -4.432 -25.478 1.00 89.12 86 VAL A N 1
ATOM 680 C C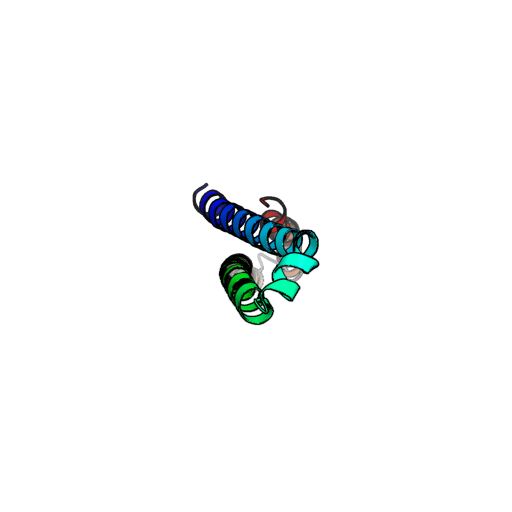A . VAL A 1 86 ? 12.779 -5.035 -26.812 1.00 89.12 86 VAL A CA 1
ATOM 681 C C . VAL A 1 86 ? 13.138 -4.043 -27.924 1.00 89.12 86 VAL A C 1
ATOM 683 O O . VAL A 1 86 ? 13.809 -4.419 -28.886 1.00 89.12 86 VAL A O 1
ATOM 686 N N . MET A 1 87 ? 12.732 -2.775 -27.810 1.00 86.88 87 MET A N 1
ATOM 687 C CA . MET A 1 87 ? 13.097 -1.740 -28.787 1.00 86.88 87 MET A CA 1
ATOM 688 C C . MET A 1 87 ? 14.603 -1.458 -28.794 1.00 86.88 87 MET A C 1
ATOM 690 O O . MET A 1 87 ? 15.207 -1.395 -29.864 1.00 86.88 87 MET A O 1
ATOM 694 N N . ALA A 1 88 ? 15.221 -1.344 -27.617 1.00 85.56 88 ALA A N 1
ATOM 695 C CA . ALA A 1 88 ? 16.658 -1.131 -27.485 1.00 85.56 88 ALA A CA 1
ATOM 696 C C . ALA A 1 88 ? 17.453 -2.315 -28.057 1.00 85.56 88 ALA A C 1
ATOM 698 O O . ALA A 1 88 ? 18.399 -2.111 -28.811 1.00 85.56 88 ALA A O 1
ATOM 699 N N . SER A 1 89 ? 17.011 -3.552 -27.801 1.00 85.38 89 SER A N 1
ATOM 700 C CA . SER A 1 89 ? 17.605 -4.758 -28.392 1.00 85.38 89 SER A CA 1
ATOM 701 C C . SER A 1 89 ? 17.572 -4.731 -29.926 1.00 85.38 89 SER A C 1
ATOM 703 O O . SER A 1 89 ? 18.590 -4.999 -30.565 1.00 85.38 89 SER A O 1
ATOM 705 N N . LYS A 1 90 ? 16.453 -4.313 -30.537 1.00 87.38 90 LYS A N 1
ATOM 706 C CA . LYS A 1 90 ? 16.371 -4.118 -31.997 1.00 87.38 90 LYS A CA 1
ATOM 707 C C . LYS A 1 90 ? 17.337 -3.038 -32.500 1.00 87.38 90 LYS A C 1
ATOM 709 O O . LYS A 1 90 ? 17.949 -3.222 -33.548 1.00 87.38 90 LYS A O 1
ATOM 714 N N . GLY A 1 91 ? 17.499 -1.937 -31.764 1.00 85.19 91 GLY A N 1
ATOM 715 C CA . GLY A 1 91 ? 18.436 -0.864 -32.119 1.00 85.19 91 GLY A CA 1
ATOM 716 C C . GLY A 1 91 ? 19.913 -1.260 -32.000 1.00 85.19 91 GLY A C 1
ATOM 717 O O . GLY A 1 91 ? 20.728 -0.777 -32.782 1.00 85.19 91 GLY A O 1
ATOM 718 N N . ILE A 1 92 ? 20.246 -2.182 -31.089 1.00 86.25 92 ILE A N 1
ATOM 719 C CA . ILE A 1 92 ? 21.592 -2.768 -30.977 1.00 86.25 92 ILE A CA 1
ATOM 720 C C . ILE A 1 92 ? 21.895 -3.655 -32.182 1.00 86.25 92 ILE A C 1
ATOM 722 O O . ILE A 1 92 ? 22.967 -3.547 -32.769 1.00 86.25 92 ILE A O 1
ATOM 726 N N . ILE A 1 93 ? 20.937 -4.489 -32.600 1.00 85.56 93 ILE A N 1
ATOM 727 C CA . ILE A 1 93 ? 21.082 -5.323 -33.805 1.00 85.56 93 ILE A CA 1
ATOM 728 C C . ILE A 1 93 ? 21.252 -4.447 -35.056 1.00 85.56 93 ILE A C 1
ATOM 730 O O . ILE A 1 93 ? 22.026 -4.787 -35.946 1.00 85.56 93 ILE A O 1
ATOM 734 N N . ALA A 1 94 ? 20.569 -3.300 -35.110 1.00 86.94 94 ALA A N 1
ATOM 735 C CA . ALA A 1 94 ? 20.705 -2.322 -36.189 1.00 86.94 94 ALA A CA 1
ATOM 736 C C . ALA A 1 94 ? 22.009 -1.494 -36.134 1.00 86.94 94 ALA A C 1
ATOM 738 O O . ALA A 1 94 ? 22.248 -0.699 -37.038 1.00 86.94 94 ALA A O 1
ATOM 739 N N . GLY A 1 95 ? 22.841 -1.650 -35.095 1.00 83.38 95 GLY A N 1
ATOM 740 C CA . GLY A 1 95 ? 24.107 -0.924 -34.925 1.00 83.38 95 GLY A CA 1
ATOM 741 C C . GLY A 1 95 ? 23.975 0.531 -34.456 1.00 83.38 95 GLY A C 1
ATOM 742 O O . GLY A 1 95 ? 24.982 1.224 -34.351 1.00 83.38 95 GLY A O 1
ATOM 743 N N . ASN A 1 96 ? 22.759 0.996 -34.150 1.00 82.75 96 ASN A N 1
ATOM 744 C CA . ASN A 1 96 ? 22.491 2.373 -33.712 1.00 82.75 96 ASN A CA 1
ATOM 745 C C . ASN A 1 96 ? 22.635 2.577 -32.197 1.00 82.75 96 ASN A C 1
ATOM 747 O O . ASN A 1 96 ? 22.722 3.717 -31.747 1.00 82.75 96 ASN A O 1
ATOM 751 N N . LEU A 1 97 ? 22.592 1.500 -31.410 1.00 83.25 97 LEU A N 1
ATOM 752 C CA . LEU A 1 97 ? 22.660 1.535 -29.948 1.00 83.25 97 LEU A CA 1
ATOM 753 C C . LEU A 1 97 ? 23.687 0.528 -29.432 1.00 83.25 97 LEU A C 1
ATOM 755 O O . LEU A 1 97 ? 23.962 -0.491 -30.066 1.00 83.25 97 LEU A O 1
ATOM 759 N N . THR A 1 98 ? 24.228 0.797 -28.250 1.00 85.50 98 THR A N 1
ATOM 760 C CA . THR A 1 98 ? 25.168 -0.080 -27.550 1.00 85.50 98 THR A CA 1
ATOM 761 C C . THR A 1 98 ? 24.486 -0.829 -26.405 1.00 85.50 98 THR A C 1
ATOM 763 O O . THR A 1 98 ? 23.416 -0.456 -25.923 1.00 85.50 98 THR A O 1
ATOM 766 N N . VAL A 1 99 ? 25.135 -1.883 -25.901 1.00 81.81 99 VAL A N 1
ATOM 767 C CA . VAL A 1 99 ? 24.687 -2.584 -24.680 1.00 81.81 99 VAL A CA 1
ATOM 768 C C . VAL A 1 99 ? 24.676 -1.640 -23.463 1.00 81.81 99 VAL A C 1
ATOM 770 O O . VAL A 1 99 ? 23.868 -1.816 -22.552 1.00 81.81 99 VAL A O 1
ATOM 773 N N . GLY A 1 100 ? 25.522 -0.601 -23.465 1.00 82.88 100 GLY A N 1
ATOM 774 C CA . GLY A 1 100 ? 25.538 0.438 -22.433 1.00 82.88 100 GLY A CA 1
ATOM 775 C C . GLY A 1 100 ? 24.257 1.274 -22.406 1.00 82.88 100 GLY A C 1
ATOM 776 O O . GLY A 1 100 ? 23.748 1.570 -21.325 1.00 82.88 100 GLY A O 1
ATOM 777 N N . ASP A 1 101 ? 23.675 1.563 -23.571 1.00 82.12 101 ASP A N 1
ATOM 778 C CA . ASP A 1 101 ? 22.416 2.311 -23.672 1.00 82.12 101 ASP A CA 1
ATOM 779 C C . ASP A 1 101 ? 21.240 1.520 -23.084 1.00 82.12 101 ASP A C 1
ATOM 781 O O . ASP A 1 101 ? 20.355 2.089 -22.447 1.00 82.12 101 ASP A O 1
ATOM 785 N N . LEU A 1 102 ? 21.268 0.190 -23.207 1.00 80.31 102 LEU A N 1
ATOM 786 C CA . LEU A 1 102 ? 20.304 -0.715 -22.571 1.00 80.31 102 LEU A CA 1
ATOM 787 C C . LEU A 1 102 ? 20.326 -0.584 -21.038 1.00 80.31 102 LEU A C 1
ATOM 789 O O . LEU A 1 102 ? 19.283 -0.449 -20.394 1.00 80.31 102 LEU A O 1
ATOM 793 N N . ILE A 1 103 ? 21.527 -0.592 -20.454 1.00 84.69 103 ILE A N 1
ATOM 794 C CA . ILE A 1 103 ? 21.730 -0.448 -19.006 1.00 84.69 103 ILE A CA 1
ATOM 795 C C . ILE A 1 103 ? 21.322 0.959 -18.550 1.00 84.69 103 ILE A C 1
ATOM 797 O O . ILE A 1 103 ? 20.657 1.102 -17.523 1.00 84.69 103 ILE A O 1
ATOM 801 N N . MET A 1 104 ? 21.667 1.991 -19.327 1.00 87.00 104 MET A N 1
ATOM 802 C CA . MET A 1 104 ? 21.305 3.380 -19.040 1.00 87.00 104 MET A CA 1
ATOM 803 C C . MET A 1 104 ? 19.786 3.571 -19.009 1.00 87.00 104 MET A C 1
ATOM 805 O O . MET A 1 104 ? 19.254 4.149 -18.062 1.00 87.00 104 MET A O 1
ATOM 809 N N . VAL A 1 105 ? 19.074 3.047 -20.006 1.00 83.88 105 VAL A N 1
ATOM 810 C CA . VAL A 1 105 ? 17.613 3.142 -20.093 1.00 83.88 105 VAL A CA 1
ATOM 811 C C . VAL A 1 105 ? 16.934 2.411 -18.935 1.00 83.88 105 VAL A C 1
ATOM 813 O O . VAL A 1 105 ? 16.017 2.960 -18.323 1.00 83.88 105 VAL A O 1
ATOM 816 N N . ASN A 1 106 ? 17.421 1.220 -18.573 1.00 83.81 106 ASN A N 1
ATOM 817 C CA . ASN A 1 106 ? 16.950 0.504 -17.387 1.00 83.81 106 ASN A CA 1
ATOM 818 C C . ASN A 1 106 ? 17.140 1.334 -16.106 1.00 83.81 106 ASN A C 1
ATOM 820 O O . ASN A 1 106 ? 16.214 1.474 -15.308 1.00 83.81 106 ASN A O 1
ATOM 824 N N . GLY A 1 107 ? 18.329 1.918 -15.927 1.00 84.88 107 GLY A N 1
ATOM 825 C CA . GLY A 1 107 ? 18.658 2.740 -14.763 1.00 84.88 107 GLY A CA 1
ATOM 826 C C . GLY A 1 107 ? 17.792 3.997 -14.655 1.00 84.88 107 GLY A C 1
ATOM 827 O O . GLY A 1 107 ? 17.278 4.295 -13.577 1.00 84.88 107 GLY A O 1
ATOM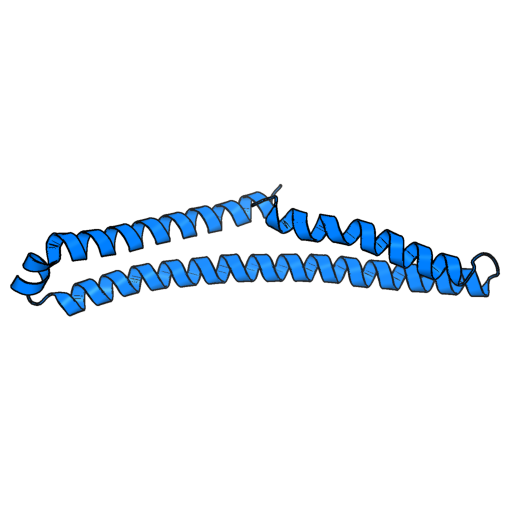 828 N N . LEU A 1 108 ? 17.574 4.706 -15.766 1.00 85.56 108 LEU A N 1
ATOM 829 C CA . LEU A 1 108 ? 16.721 5.899 -15.814 1.00 85.56 108 LEU A CA 1
ATOM 830 C C . LEU A 1 108 ? 15.252 5.569 -15.515 1.00 85.56 108 LEU A C 1
ATOM 832 O O . LEU A 1 108 ? 14.608 6.274 -14.739 1.00 85.56 108 LEU A O 1
ATOM 836 N N . LEU A 1 109 ? 14.728 4.468 -16.063 1.00 81.44 109 LEU A N 1
ATOM 837 C CA . LEU A 1 109 ? 13.379 3.986 -15.742 1.00 81.44 109 LEU A CA 1
ATOM 838 C C . LEU A 1 109 ? 13.233 3.657 -14.256 1.00 81.44 109 LEU A C 1
ATOM 840 O O . LEU A 1 109 ? 12.226 4.013 -13.639 1.00 81.44 109 LEU A O 1
ATOM 844 N N . PHE A 1 110 ? 14.251 3.032 -13.662 1.00 80.94 110 PHE A N 1
ATOM 845 C CA . PHE A 1 110 ? 14.240 2.705 -12.242 1.00 80.94 110 PHE A CA 1
ATOM 846 C C . PHE A 1 110 ? 14.212 3.965 -11.366 1.00 80.94 110 PHE A C 1
ATOM 848 O O . PHE A 1 110 ? 13.412 4.045 -10.431 1.00 80.94 110 PHE A O 1
ATOM 855 N N . GLN A 1 111 ? 15.004 4.985 -11.714 1.00 80.19 111 GLN A N 1
ATOM 856 C CA . GLN A 1 111 ? 15.016 6.279 -11.018 1.00 80.19 111 GLN A CA 1
ATOM 857 C C . GLN A 1 111 ? 13.650 6.974 -11.034 1.00 80.19 111 GLN A C 1
ATOM 859 O O . GLN A 1 111 ? 13.268 7.588 -10.041 1.00 80.19 111 GLN A O 1
ATOM 864 N N . ILE A 1 112 ? 12.887 6.839 -12.121 1.00 78.12 112 ILE A N 1
ATOM 865 C CA . ILE A 1 112 ? 11.529 7.393 -12.231 1.00 78.12 112 ILE A CA 1
ATOM 866 C C . ILE A 1 112 ? 10.519 6.552 -11.425 1.00 78.12 112 ILE A C 1
ATOM 868 O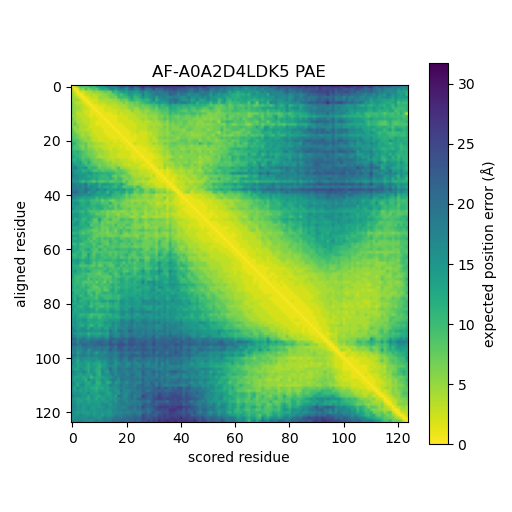 O . ILE A 1 112 ? 9.575 7.096 -10.852 1.00 78.12 112 ILE A O 1
ATOM 872 N N . SER A 1 113 ? 10.722 5.235 -11.325 1.00 72.81 113 SER A N 1
ATOM 873 C CA . SER A 1 113 ? 9.811 4.323 -10.613 1.00 72.81 113 SER A CA 1
ATOM 874 C C . SER A 1 113 ? 9.820 4.476 -9.089 1.00 72.81 113 SER A C 1
ATOM 876 O O . SER A 1 113 ? 8.778 4.341 -8.443 1.00 72.81 113 SER A O 1
ATOM 878 N N . LEU A 1 114 ? 10.971 4.807 -8.498 1.00 71.94 114 LEU A N 1
ATOM 879 C CA . LEU A 1 114 ? 11.127 4.957 -7.049 1.00 71.94 114 LEU A CA 1
ATOM 880 C C . LEU A 1 114 ? 10.178 6.014 -6.444 1.00 71.94 114 LEU A C 1
ATOM 882 O O . LEU A 1 114 ? 9.379 5.646 -5.583 1.00 71.94 114 LEU A O 1
ATOM 886 N N . PRO A 1 115 ? 10.161 7.287 -6.893 1.00 68.06 115 PRO A N 1
ATOM 887 C CA . PRO A 1 115 ? 9.247 8.302 -6.358 1.00 68.06 115 PRO A CA 1
ATOM 888 C C . PRO A 1 115 ? 7.764 8.015 -6.660 1.00 68.06 115 PRO A C 1
ATOM 890 O O . PRO A 1 115 ? 6.885 8.435 -5.905 1.00 68.06 115 PRO A O 1
ATOM 893 N N . LEU A 1 116 ? 7.461 7.251 -7.715 1.00 67.00 116 LEU A N 1
ATOM 894 C CA . LEU A 1 116 ? 6.096 6.839 -8.065 1.00 67.00 116 LEU A CA 1
ATOM 895 C C . LEU A 1 116 ? 5.490 5.829 -7.079 1.00 67.00 116 LEU A C 1
ATOM 897 O O . LEU A 1 116 ? 4.294 5.911 -6.792 1.00 67.00 116 LEU A O 1
ATOM 901 N N . ASN A 1 117 ? 6.310 4.951 -6.494 1.00 66.62 117 ASN A N 1
ATOM 902 C CA . ASN A 1 117 ? 5.882 4.071 -5.400 1.00 66.62 117 ASN A CA 1
ATOM 903 C C . ASN A 1 117 ? 5.506 4.879 -4.141 1.00 66.62 117 ASN A C 1
ATOM 905 O O . ASN A 1 117 ? 4.565 4.539 -3.420 1.00 66.62 117 ASN A O 1
ATOM 909 N N . PHE A 1 118 ? 6.185 6.007 -3.901 1.00 63.31 118 PHE A N 1
ATOM 910 C CA . PHE A 1 118 ? 5.865 6.897 -2.784 1.00 63.31 118 PHE A CA 1
ATOM 911 C C . PHE A 1 118 ? 4.601 7.728 -3.017 1.00 63.31 118 PHE A C 1
ATOM 913 O O . PHE A 1 118 ? 3.897 8.010 -2.052 1.00 63.31 118 PHE A O 1
ATOM 920 N N . LEU A 1 119 ? 4.234 8.059 -4.260 1.00 62.06 119 LEU A N 1
ATOM 921 C CA . LEU A 1 119 ? 3.013 8.824 -4.561 1.00 62.06 119 LEU A CA 1
ATOM 922 C C . LEU A 1 119 ? 1.733 8.162 -4.020 1.00 62.06 119 LEU A C 1
ATOM 924 O O . LEU A 1 119 ? 0.850 8.867 -3.534 1.00 62.06 119 LEU A O 1
ATOM 928 N N . GLY A 1 120 ? 1.647 6.826 -4.020 1.00 57.66 120 GLY A N 1
ATOM 929 C CA . GLY A 1 120 ? 0.508 6.089 -3.447 1.00 57.66 120 GLY A CA 1
ATOM 930 C C . GLY A 1 120 ? 0.402 6.176 -1.917 1.00 57.66 120 GLY A C 1
ATOM 931 O O . GLY A 1 120 ? -0.681 5.974 -1.360 1.00 57.66 120 GLY A O 1
ATOM 932 N N . THR A 1 121 ? 1.515 6.502 -1.254 1.00 56.31 121 THR A N 1
ATOM 933 C CA . THR A 1 121 ? 1.619 6.691 0.199 1.00 56.31 121 THR A CA 1
ATOM 934 C C . THR A 1 121 ? 1.593 8.175 0.580 1.00 56.31 121 THR A C 1
ATOM 936 O O . THR A 1 121 ? 1.130 8.503 1.660 1.00 56.31 121 THR A O 1
ATOM 939 N N . VAL A 1 122 ? 2.048 9.086 -0.283 1.00 55.34 122 VAL A N 1
ATOM 940 C CA . VAL A 1 122 ? 2.059 10.538 -0.029 1.00 55.34 122 VAL A CA 1
ATOM 941 C C . VAL A 1 122 ? 0.691 11.169 -0.302 1.00 55.34 122 VAL A C 1
ATOM 943 O O . VAL A 1 122 ? 0.286 12.056 0.438 1.00 55.34 122 VAL A O 1
ATOM 946 N N . TYR A 1 123 ? -0.084 10.660 -1.268 1.00 48.47 123 TYR A N 1
ATOM 947 C CA . TYR A 1 123 ? -1.512 11.001 -1.428 1.00 48.47 123 TYR A CA 1
ATOM 948 C C . TYR A 1 123 ? -2.412 10.242 -0.427 1.00 48.47 123 TYR A C 1
ATOM 950 O O . TYR A 1 123 ? -3.481 9.735 -0.782 1.00 48.47 123 TYR A O 1
ATOM 958 N N . ARG A 1 124 ? -1.936 10.114 0.816 1.00 50.00 124 ARG A N 1
ATOM 959 C CA . ARG A 1 124 ? -2.664 9.568 1.967 1.00 50.00 124 ARG A CA 1
ATOM 960 C C . ARG A 1 124 ? -3.645 10.591 2.517 1.00 50.00 124 ARG A C 1
ATOM 962 O O . ARG A 1 124 ? -3.234 11.750 2.702 1.00 50.00 124 ARG A O 1
#

pLDDT: mean 78.49, std 9.06, range [48.47, 90.56]

Secondary structure (DSSP, 8-state):
-HHHHHHHHHHHHHHHHHHHHHHHHHHHHHTHHHHHHTT-HHHHHHHHHHHHHHHHHHHHHHHHHHHHHHHHHHHHHHHHHHHHHHHHHHHHHTTSS-HHHHHHHHHHHHHHHHHHHHHHHH--

Organism: NCBI:txid129469

Foldseek 3Di:
DVLLVVLVVLVVQLVVLVVVLVVLVVVCVVCVVVCVVVVCPVVSVVVSVVSVVSNVVSVCVSVVSLVVVLVVLVVVLVVVLVVVLVVQVVCVVVVNHDPVVNVVVVVVSVVVSVVVNCVSVVSD

Mean predicted aligned error: 10.47 Å

InterPro domains:
  IPR011527 ABC transporter type 1, transmembrane domain [PF00664] (4-115)
  IPR011527 ABC transporter type 1, transmembrane domain [PS50929] (1-124)
  IPR036640 ABC transporter type 1, transmembrane domain superfamily [G3DSA:1.20.1560.10] (1-124)
  IPR036640 ABC transporter type 1, transmembrane domain superfamily [SSF90123] (4-123)
  IPR039421 Type 1 protein exporter [PTHR24221] (4-123)

Solvent-accessible surface area (backbone atoms only — not comparable to full-atom values): 6732 Å² total; per-residue (Å²): 116,68,68,61,56,54,52,50,50,50,51,52,52,28,54,48,33,48,50,55,36,51,51,53,54,51,52,50,63,75,39,40,66,59,38,61,75,66,70,38,59,68,57,55,49,52,55,50,48,56,32,48,54,53,26,49,54,35,47,51,51,53,51,50,52,51,50,53,51,54,49,53,52,50,51,54,50,53,54,50,50,53,5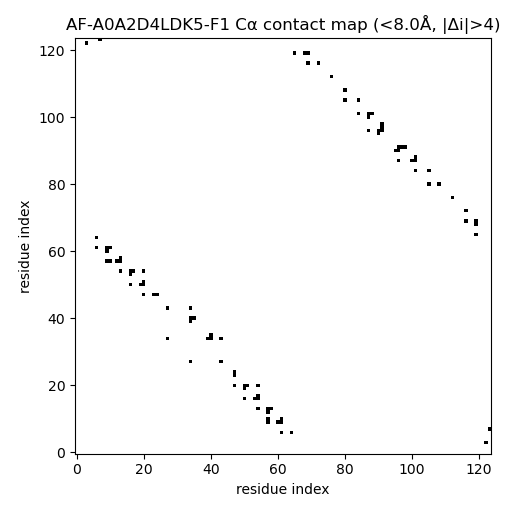3,50,51,54,52,45,51,53,34,35,76,70,68,79,42,54,77,65,55,51,54,50,52,52,51,55,53,50,62,59,46,56,62,55,65,46,47,73,62,67,75,106

Sequence (124 aa):
IGLTQWRTKFRIEMNKADNDAGNAAIDSLLNYETVKYFNNENYEAQRYDGFLKTYENASLKTTSTLAVLNFGQNAIFSIGLTAIMVMASKGIIAGNLTVGDLIMVNGLLFQISLPLNFLGTVYR

Radius of gyration: 25.52 Å; Cα contacts (8 Å, |Δi|>4): 49; chains: 1; bounding box: 52×24×74 Å